Protein AF-A0A251XPZ2-F1 (afdb_monomer_lite)

pLDDT: mean 88.27, std 12.13, range [53.81, 98.06]

Radius of gyration: 21.41 Å; chains: 1; bounding box: 65×48×50 Å

Foldseek 3Di:
DLVVLVVCVVVVHDDPFDADPVSDSVSSLVRLLQVLLVPTPVSVVVVLVVLLVVLVVVLVCCVVVVAQEAEAAAPSLPRNVVSSQVNNQVSQCVPHPCNVPGHYHYYYDPHRHCPVVVVVVVVVCCVVPPPPPPPPPDDDDD

Structure (mmCIF, N/CA/C/O backbone):
data_AF-A0A251XPZ2-F1
#
_entry.id   AF-A0A251XPZ2-F1
#
loop_
_atom_site.group_PDB
_atom_site.id
_atom_site.type_symbol
_atom_site.label_atom_id
_atom_site.label_alt_id
_atom_site.label_comp_id
_atom_site.label_asym_id
_atom_site.label_entity_id
_atom_site.label_seq_id
_atom_site.pdbx_PDB_ins_code
_atom_site.Cartn_x
_atom_site.Cartn_y
_atom_site.Cartn_z
_atom_site.occupancy
_atom_site.B_iso_or_equiv
_atom_site.auth_seq_id
_atom_site.auth_comp_id
_atom_site.auth_asym_id
_atom_site.auth_atom_id
_atom_site.pdbx_PDB_model_num
ATOM 1 N N . MET A 1 1 ? 9.646 0.862 -2.111 1.00 89.81 1 MET A N 1
ATOM 2 C CA . MET A 1 1 ? 9.563 -0.206 -3.130 1.00 89.81 1 MET A CA 1
ATOM 3 C C . MET A 1 1 ? 10.311 0.154 -4.414 1.00 89.81 1 MET A C 1
ATOM 5 O O . MET A 1 1 ? 11.335 -0.464 -4.642 1.00 89.81 1 MET A O 1
ATOM 9 N N . ALA A 1 2 ? 9.898 1.165 -5.196 1.00 90.00 2 ALA A N 1
ATOM 10 C CA . ALA A 1 2 ? 10.524 1.516 -6.489 1.00 90.00 2 ALA A CA 1
ATOM 11 C C . ALA A 1 2 ? 12.060 1.676 -6.442 1.00 90.00 2 ALA A C 1
ATOM 13 O O . ALA A 1 2 ? 12.777 0.999 -7.171 1.00 90.00 2 ALA A O 1
ATOM 14 N N . ALA A 1 3 ? 12.586 2.471 -5.502 1.00 91.44 3 ALA A N 1
ATOM 15 C CA . ALA A 1 3 ? 14.037 2.626 -5.328 1.00 91.44 3 ALA A CA 1
ATOM 16 C C . ALA A 1 3 ? 14.758 1.297 -5.022 1.00 91.44 3 ALA A C 1
ATOM 18 O O . ALA A 1 3 ? 15.863 1.055 -5.496 1.00 91.44 3 ALA A O 1
ATOM 19 N N . ARG A 1 4 ? 14.109 0.409 -4.260 1.00 93.50 4 ARG A N 1
ATOM 20 C CA . ARG A 1 4 ? 14.649 -0.908 -3.904 1.00 93.50 4 ARG A CA 1
ATOM 21 C C . ARG A 1 4 ? 14.575 -1.894 -5.071 1.00 93.50 4 ARG A C 1
ATOM 23 O O . ARG A 1 4 ? 15.489 -2.692 -5.229 1.00 93.50 4 ARG A O 1
ATOM 30 N N . ALA A 1 5 ? 13.547 -1.786 -5.914 1.00 94.19 5 ALA A N 1
ATOM 31 C CA . ALA A 1 5 ? 13.453 -2.520 -7.172 1.00 94.19 5 ALA A CA 1
ATOM 32 C C . ALA A 1 5 ? 14.600 -2.135 -8.118 1.00 94.19 5 ALA A C 1
ATOM 34 O O . ALA A 1 5 ? 15.282 -3.017 -8.626 1.00 94.19 5 ALA A O 1
ATOM 35 N N . ARG A 1 6 ? 14.874 -0.832 -8.277 1.00 94.19 6 ARG A N 1
ATOM 36 C CA . ARG A 1 6 ? 16.020 -0.343 -9.067 1.00 94.19 6 ARG A CA 1
ATOM 37 C C . ARG A 1 6 ? 17.336 -0.875 -8.528 1.00 94.19 6 ARG A C 1
ATOM 39 O O . ARG A 1 6 ? 18.069 -1.521 -9.260 1.00 94.19 6 ARG A O 1
ATOM 46 N N . GLN A 1 7 ? 17.567 -0.720 -7.226 1.00 94.25 7 GLN A N 1
ATOM 47 C CA . GLN A 1 7 ? 18.766 -1.243 -6.578 1.00 94.25 7 GLN A CA 1
ATOM 48 C C . GLN A 1 7 ? 18.942 -2.757 -6.801 1.00 94.25 7 GLN A C 1
ATOM 50 O O . GLN A 1 7 ? 20.055 -3.208 -7.050 1.00 94.25 7 GLN A O 1
ATOM 55 N N . ALA A 1 8 ? 17.867 -3.545 -6.712 1.00 94.38 8 ALA A N 1
ATOM 56 C CA . ALA A 1 8 ? 17.906 -4.986 -6.955 1.00 94.38 8 ALA A CA 1
ATOM 57 C C . ALA A 1 8 ? 18.278 -5.324 -8.409 1.00 94.38 8 ALA A C 1
ATOM 59 O O . ALA A 1 8 ? 19.110 -6.202 -8.638 1.00 94.38 8 ALA A O 1
ATOM 60 N N . VAL A 1 9 ? 17.696 -4.613 -9.378 1.00 93.69 9 VAL A N 1
ATOM 61 C CA . VAL A 1 9 ? 18.008 -4.773 -10.806 1.00 93.69 9 VAL A CA 1
ATOM 62 C C . VAL A 1 9 ? 19.452 -4.354 -11.102 1.00 93.69 9 VAL A C 1
ATOM 64 O O . VAL A 1 9 ? 20.171 -5.092 -11.770 1.00 93.69 9 VAL A O 1
ATOM 67 N N . ASP A 1 10 ? 19.920 -3.241 -10.535 1.00 93.31 10 ASP A N 1
ATOM 68 C CA . ASP A 1 10 ? 21.302 -2.758 -10.679 1.00 93.31 10 ASP A CA 1
ATOM 69 C C . ASP A 1 10 ? 22.326 -3.736 -10.074 1.00 93.31 10 ASP A C 1
ATOM 71 O O . ASP A 1 10 ? 23.461 -3.839 -10.535 1.00 93.31 10 ASP A O 1
ATOM 75 N N . GLN A 1 11 ? 21.917 -4.499 -9.055 1.00 94.44 11 GLN A N 1
ATOM 76 C CA . GLN A 1 11 ? 22.694 -5.592 -8.461 1.00 94.44 11 GLN A CA 1
ATOM 77 C C . GLN A 1 11 ? 22.658 -6.887 -9.292 1.00 94.44 11 GLN A C 1
ATOM 79 O O . GLN A 1 11 ? 23.232 -7.894 -8.877 1.00 94.44 11 GLN A O 1
ATOM 84 N N . GLY A 1 12 ? 21.994 -6.882 -10.450 1.00 93.62 12 GLY A N 1
ATOM 85 C CA . GLY A 1 12 ? 21.909 -8.022 -11.359 1.00 93.62 12 GLY A CA 1
ATOM 86 C C . GLY A 1 12 ? 20.921 -9.102 -10.920 1.00 93.62 12 GLY A C 1
ATOM 87 O O . GLY A 1 12 ? 21.032 -10.238 -11.381 1.00 93.62 12 GLY A O 1
ATOM 88 N N . ARG A 1 13 ? 19.969 -8.793 -10.026 1.00 95.56 13 ARG A N 1
ATOM 89 C CA . ARG A 1 13 ? 18.893 -9.740 -9.700 1.00 95.56 13 ARG A CA 1
ATOM 90 C C . ARG A 1 13 ? 17.987 -9.931 -10.916 1.00 95.56 13 ARG A C 1
ATOM 92 O O . ARG A 1 13 ? 17.640 -8.967 -11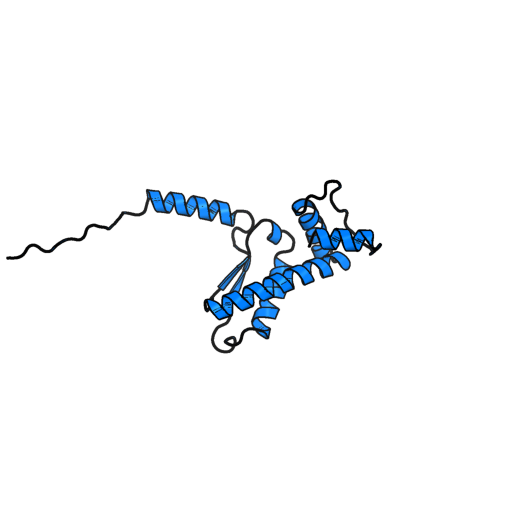.594 1.00 95.56 13 ARG A O 1
ATOM 99 N N . GLU A 1 14 ? 17.592 -11.176 -11.167 1.00 93.88 14 GLU A N 1
ATOM 100 C CA . GLU A 1 14 ? 16.655 -11.508 -12.240 1.00 93.88 14 GLU A CA 1
ATOM 101 C C . GLU A 1 14 ? 15.296 -10.845 -11.977 1.00 93.88 14 GLU A C 1
ATOM 103 O O . GLU A 1 14 ? 14.723 -10.995 -10.896 1.00 93.88 14 GLU A O 1
ATOM 108 N N . ALA A 1 15 ? 14.813 -10.087 -12.961 1.00 95.06 15 ALA A N 1
ATOM 109 C CA . ALA A 1 15 ? 13.565 -9.341 -12.894 1.00 95.06 15 ALA A CA 1
ATOM 110 C C . ALA A 1 15 ? 12.754 -9.573 -14.173 1.00 95.06 15 ALA A C 1
ATOM 112 O O . ALA A 1 15 ? 13.183 -9.202 -15.266 1.00 95.06 15 ALA A O 1
ATOM 113 N N . GLY A 1 16 ? 11.555 -10.140 -14.046 1.00 94.81 16 GLY A N 1
ATOM 114 C CA . GLY A 1 16 ? 10.593 -10.315 -15.138 1.00 94.81 16 GLY A CA 1
ATOM 115 C C . GLY A 1 16 ? 9.813 -9.044 -15.498 1.00 94.81 16 GLY A C 1
ATOM 116 O O . GLY A 1 16 ? 8.750 -9.124 -16.115 1.00 94.81 16 GLY A O 1
ATOM 117 N N . PHE A 1 17 ? 10.300 -7.870 -15.092 1.00 96.12 17 PHE A N 1
ATOM 118 C CA . PHE A 1 17 ? 9.672 -6.570 -15.315 1.00 96.12 17 PHE A CA 1
ATOM 119 C C . PHE A 1 17 ? 10.701 -5.514 -15.713 1.00 96.12 17 PHE A C 1
ATOM 121 O O . PHE A 1 17 ? 11.871 -5.590 -15.348 1.00 96.12 17 PHE A O 1
ATOM 128 N N . ALA A 1 18 ? 10.239 -4.500 -16.442 1.00 95.62 18 ALA A N 1
ATOM 129 C CA . ALA A 1 18 ? 11.032 -3.332 -16.796 1.00 95.62 18 ALA A CA 1
ATOM 130 C C . ALA A 1 18 ? 10.600 -2.135 -15.945 1.00 95.62 18 ALA A C 1
ATOM 132 O O . ALA A 1 18 ? 9.406 -1.882 -15.781 1.00 95.62 18 ALA A O 1
ATOM 133 N N . LEU A 1 19 ? 11.582 -1.408 -15.419 1.00 96.12 19 LEU A N 1
ATOM 134 C CA . LEU A 1 19 ? 11.372 -0.158 -14.693 1.00 96.12 19 LEU A CA 1
ATOM 135 C C . LEU A 1 19 ? 11.388 1.019 -15.669 1.00 96.12 19 LEU A C 1
ATOM 137 O O . LEU A 1 19 ? 11.958 0.927 -16.759 1.00 96.12 19 LEU A O 1
ATOM 141 N N . SER A 1 20 ? 10.755 2.126 -15.290 1.00 96.19 20 SER A N 1
ATOM 142 C CA . SER A 1 20 ? 10.676 3.305 -16.146 1.00 96.19 20 SER A CA 1
ATOM 143 C C . SER A 1 20 ? 12.070 3.901 -16.388 1.00 96.19 20 SER A C 1
ATOM 145 O O . SER A 1 20 ? 12.965 3.815 -15.537 1.00 96.19 20 SER A O 1
ATOM 147 N N . ALA A 1 21 ? 12.276 4.523 -17.549 1.00 93.94 21 ALA A N 1
ATOM 148 C CA . ALA A 1 21 ? 13.562 5.138 -17.888 1.00 93.94 21 ALA A CA 1
ATOM 149 C C . ALA A 1 21 ? 13.848 6.413 -17.071 1.00 93.94 21 ALA A C 1
ATOM 151 O O . ALA A 1 21 ? 15.002 6.753 -16.832 1.00 93.94 21 ALA A O 1
ATOM 152 N N . ASP A 1 22 ? 12.798 7.107 -16.643 1.00 94.88 22 ASP A N 1
ATOM 153 C CA . ASP A 1 22 ? 12.821 8.420 -15.995 1.00 94.88 22 ASP A CA 1
ATOM 154 C C . ASP A 1 22 ? 12.755 8.369 -14.462 1.00 94.88 22 ASP A C 1
ATOM 156 O O . ASP A 1 22 ? 12.661 9.412 -13.820 1.00 94.88 22 ASP A O 1
ATOM 160 N N . ALA A 1 23 ? 12.836 7.180 -13.861 1.00 93.62 23 ALA A N 1
ATOM 161 C CA . ALA A 1 23 ? 12.736 7.016 -12.412 1.00 93.62 23 ALA A CA 1
ATOM 162 C C . ALA A 1 23 ? 11.375 7.390 -11.800 1.00 93.62 23 ALA A C 1
ATOM 164 O O . ALA A 1 23 ? 11.321 7.678 -10.604 1.00 93.62 23 ALA A O 1
ATOM 165 N N . ASP A 1 24 ? 10.285 7.338 -12.575 1.00 94.88 24 ASP A N 1
ATOM 166 C CA . ASP A 1 24 ? 8.930 7.546 -12.061 1.00 94.88 24 ASP A CA 1
ATOM 167 C C . ASP A 1 24 ? 8.550 6.443 -11.047 1.00 94.88 24 ASP A C 1
ATOM 169 O O . ASP A 1 24 ? 8.336 5.280 -11.419 1.00 94.88 24 ASP A O 1
ATOM 173 N N . PRO A 1 25 ? 8.417 6.789 -9.750 1.00 91.75 25 PRO A N 1
ATOM 174 C CA . PRO A 1 25 ? 8.116 5.814 -8.714 1.00 91.75 25 PRO A CA 1
ATOM 175 C C . PRO A 1 25 ? 6.729 5.184 -8.866 1.00 91.75 25 PRO A C 1
ATOM 177 O O . PRO A 1 25 ? 6.536 4.065 -8.387 1.00 91.75 25 PRO A O 1
ATOM 180 N N . PHE A 1 26 ? 5.767 5.863 -9.498 1.00 91.56 26 PHE A N 1
ATOM 181 C CA . PHE A 1 26 ? 4.420 5.329 -9.694 1.00 91.56 26 PHE A CA 1
ATOM 182 C C . PHE A 1 26 ? 4.392 4.315 -10.834 1.00 91.56 26 PHE A C 1
ATOM 184 O O . PHE A 1 26 ? 3.853 3.219 -10.657 1.00 91.56 26 PHE A O 1
ATOM 191 N N . ALA A 1 27 ? 5.026 4.634 -11.965 1.00 94.50 27 ALA A N 1
ATOM 192 C CA . ALA A 1 27 ? 5.174 3.700 -13.079 1.00 94.50 27 ALA A CA 1
ATOM 193 C C . ALA A 1 27 ? 5.935 2.433 -12.655 1.00 94.50 27 ALA A C 1
ATOM 195 O O . ALA A 1 27 ? 5.496 1.316 -12.936 1.00 94.50 27 ALA A O 1
ATOM 196 N N . ASP A 1 28 ? 7.023 2.591 -11.899 1.00 95.75 28 ASP A N 1
ATOM 197 C CA . ASP A 1 28 ? 7.777 1.466 -11.343 1.00 95.75 28 ASP A CA 1
ATOM 198 C C . ASP A 1 28 ? 6.956 0.623 -10.383 1.00 95.75 28 ASP A C 1
ATOM 200 O O . ASP A 1 28 ? 6.988 -0.607 -10.435 1.00 95.75 28 ASP A O 1
ATOM 204 N N . PHE A 1 29 ? 6.225 1.282 -9.479 1.00 94.62 29 PHE A N 1
ATOM 205 C CA . PHE A 1 29 ? 5.359 0.593 -8.538 1.00 94.62 29 PHE A CA 1
ATOM 206 C C . PHE A 1 29 ? 4.331 -0.256 -9.289 1.00 94.62 29 PHE A C 1
ATOM 208 O O . PHE A 1 29 ? 4.124 -1.418 -8.930 1.00 94.62 29 PHE A O 1
ATOM 215 N N . ALA A 1 30 ? 3.719 0.295 -10.339 1.00 94.88 30 ALA A N 1
ATOM 216 C CA . ALA A 1 30 ? 2.752 -0.409 -11.170 1.00 94.88 30 ALA A CA 1
ATOM 217 C C . ALA A 1 30 ? 3.388 -1.604 -11.899 1.00 94.88 30 ALA A C 1
ATOM 219 O O . ALA A 1 30 ? 2.828 -2.701 -11.869 1.00 94.88 30 ALA A O 1
ATOM 220 N N . ALA A 1 31 ? 4.576 -1.430 -12.486 1.00 96.50 31 ALA A N 1
ATOM 221 C CA . ALA A 1 31 ? 5.299 -2.497 -13.178 1.00 96.50 31 ALA A CA 1
ATOM 222 C C . ALA A 1 31 ? 5.640 -3.667 -12.241 1.00 96.50 31 ALA A C 1
ATOM 224 O O . ALA A 1 31 ? 5.340 -4.823 -12.549 1.00 96.50 31 ALA A O 1
ATOM 225 N N . VAL A 1 32 ? 6.198 -3.364 -11.065 1.00 97.44 32 VAL A N 1
ATOM 226 C CA . VAL A 1 32 ? 6.520 -4.362 -10.036 1.00 97.44 32 VAL A CA 1
ATOM 227 C C . VAL A 1 32 ? 5.245 -5.035 -9.523 1.00 97.44 32 VAL A C 1
ATOM 229 O O . VAL A 1 32 ? 5.181 -6.257 -9.450 1.00 97.44 32 VAL A O 1
ATOM 232 N N . SER A 1 33 ? 4.190 -4.273 -9.231 1.00 96.38 33 SER A N 1
ATOM 233 C CA . SER A 1 33 ? 2.917 -4.831 -8.751 1.00 96.38 33 SER A CA 1
ATOM 234 C C . SER A 1 33 ? 2.290 -5.789 -9.763 1.00 96.38 33 SER A C 1
ATOM 236 O O . SER A 1 33 ? 1.839 -6.874 -9.397 1.00 96.38 33 SER A O 1
ATOM 238 N N . ALA A 1 34 ? 2.301 -5.427 -11.048 1.00 96.44 34 ALA A N 1
ATOM 239 C CA . ALA A 1 34 ? 1.791 -6.277 -12.117 1.00 96.44 34 ALA A CA 1
ATOM 240 C C . ALA A 1 34 ? 2.609 -7.567 -12.275 1.00 96.44 34 ALA A C 1
ATOM 242 O O . ALA A 1 34 ? 2.044 -8.626 -12.548 1.00 96.44 34 ALA A O 1
ATOM 243 N N . ALA A 1 35 ? 3.928 -7.499 -12.093 1.00 97.69 35 ALA A N 1
ATOM 244 C CA . ALA A 1 35 ? 4.797 -8.669 -12.128 1.00 97.69 35 ALA A CA 1
ATOM 245 C C . ALA A 1 35 ? 4.598 -9.583 -10.910 1.00 97.69 35 ALA A C 1
ATOM 247 O O . ALA A 1 35 ? 4.545 -10.802 -11.066 1.00 97.69 35 ALA A O 1
ATOM 248 N N . ALA A 1 36 ? 4.382 -9.011 -9.722 1.00 97.56 36 ALA A N 1
ATOM 249 C CA . ALA A 1 36 ? 4.103 -9.770 -8.506 1.00 97.56 36 ALA A CA 1
ATOM 250 C C . ALA A 1 36 ? 2.814 -10.595 -8.633 1.00 97.56 36 ALA A C 1
ATOM 252 O O . ALA A 1 36 ? 2.795 -11.774 -8.289 1.00 97.56 36 ALA A O 1
ATOM 253 N N . VAL A 1 37 ? 1.753 -10.014 -9.208 1.00 96.31 37 VAL A N 1
ATOM 254 C CA . VAL A 1 37 ? 0.492 -10.732 -9.484 1.00 96.31 37 VAL A CA 1
ATOM 255 C C . VAL A 1 37 ? 0.696 -11.896 -10.462 1.00 96.31 37 VAL A C 1
ATOM 257 O O . VAL A 1 37 ? -0.007 -12.900 -10.382 1.00 96.31 37 VAL A O 1
ATOM 260 N N . LYS A 1 38 ? 1.683 -11.797 -11.360 1.00 96.69 38 LYS A N 1
ATOM 261 C CA . LYS A 1 38 ? 2.071 -12.873 -12.287 1.00 96.69 38 LYS A CA 1
ATOM 262 C C . LYS A 1 38 ? 3.038 -13.892 -11.668 1.00 96.69 38 LYS A C 1
ATOM 264 O O . LYS A 1 38 ? 3.388 -14.857 -12.341 1.00 96.69 38 LYS A O 1
ATOM 269 N N . GLY A 1 39 ? 3.449 -13.702 -10.414 1.00 96.81 39 GLY A N 1
ATOM 270 C CA . GLY A 1 39 ? 4.326 -14.618 -9.686 1.00 96.81 39 GLY A CA 1
ATOM 271 C C . GLY A 1 39 ? 5.824 -14.404 -9.912 1.00 96.81 39 GLY A C 1
ATOM 272 O O . GLY A 1 39 ? 6.600 -15.301 -9.591 1.00 96.81 39 GLY A O 1
ATOM 273 N N . ASP A 1 40 ? 6.252 -13.253 -10.444 1.00 98.06 40 ASP A N 1
ATOM 274 C CA . ASP A 1 40 ? 7.681 -12.921 -10.512 1.00 98.06 40 ASP A CA 1
ATOM 275 C C . ASP A 1 40 ? 8.284 -12.886 -9.100 1.00 98.06 40 ASP A C 1
ATOM 277 O O . ASP A 1 40 ? 7.802 -12.163 -8.227 1.00 98.06 40 ASP A O 1
ATOM 281 N N . ALA A 1 41 ? 9.323 -13.689 -8.864 1.00 97.31 41 ALA A N 1
ATOM 282 C CA . ALA A 1 41 ? 9.833 -13.934 -7.518 1.00 97.31 41 ALA A CA 1
ATOM 283 C C . ALA A 1 41 ? 10.376 -12.662 -6.848 1.00 97.31 41 ALA A C 1
ATOM 285 O O . ALA A 1 41 ? 10.075 -12.406 -5.680 1.00 97.31 41 ALA A O 1
ATOM 286 N N . LEU A 1 42 ? 11.132 -11.845 -7.589 1.00 97.38 42 LEU A N 1
ATOM 287 C CA . LEU A 1 42 ? 11.660 -10.580 -7.083 1.00 97.38 42 LEU A CA 1
ATOM 288 C C . LEU A 1 42 ? 10.522 -9.594 -6.794 1.00 97.38 42 LEU A C 1
ATOM 290 O O . LEU A 1 42 ? 10.520 -8.930 -5.759 1.00 97.38 42 LEU A O 1
ATOM 294 N N . ALA A 1 43 ? 9.536 -9.501 -7.681 1.00 97.94 43 ALA A N 1
ATOM 295 C CA . ALA A 1 43 ? 8.401 -8.613 -7.500 1.00 97.94 43 ALA A CA 1
ATOM 296 C C . ALA A 1 43 ? 7.531 -9.020 -6.304 1.00 97.94 43 ALA A C 1
ATOM 298 O O . ALA A 1 43 ? 7.148 -8.158 -5.512 1.00 97.94 43 ALA A O 1
ATOM 299 N N . VAL A 1 44 ? 7.253 -10.319 -6.138 1.00 97.69 44 VAL A N 1
ATOM 300 C CA . VAL A 1 44 ? 6.527 -10.850 -4.974 1.00 97.69 44 VAL A CA 1
ATOM 301 C C . VAL A 1 44 ? 7.274 -10.514 -3.687 1.00 97.69 44 VAL A C 1
ATOM 303 O O . VAL A 1 44 ? 6.646 -10.045 -2.738 1.00 97.69 44 VAL A O 1
ATOM 306 N N . GLU A 1 45 ? 8.597 -10.683 -3.652 1.00 97.50 45 GLU A N 1
ATOM 307 C CA . GLU A 1 45 ? 9.426 -10.304 -2.501 1.00 97.50 45 GLU A CA 1
ATOM 308 C C . GLU A 1 45 ? 9.298 -8.809 -2.179 1.00 97.50 45 GLU A C 1
ATOM 310 O O . GLU A 1 45 ? 8.993 -8.450 -1.042 1.00 97.50 45 GLU A O 1
ATOM 315 N N . LEU A 1 46 ? 9.462 -7.934 -3.176 1.00 97.50 46 LEU A N 1
ATOM 316 C CA . LEU A 1 46 ? 9.418 -6.479 -3.000 1.00 97.50 46 LEU A CA 1
ATOM 317 C C . LEU A 1 46 ? 8.043 -5.973 -2.543 1.00 97.50 46 LEU A C 1
ATOM 319 O O . LEU A 1 46 ? 7.960 -5.101 -1.672 1.00 97.50 46 LEU A O 1
ATOM 323 N N . VAL A 1 47 ? 6.965 -6.510 -3.122 1.00 97.06 47 VAL A N 1
ATOM 324 C CA . VAL A 1 47 ? 5.589 -6.200 -2.709 1.00 97.06 47 VAL A CA 1
ATOM 325 C C . VAL A 1 47 ? 5.338 -6.711 -1.294 1.00 97.06 47 VAL A C 1
ATOM 327 O O . VAL A 1 47 ? 4.788 -5.973 -0.479 1.00 97.06 47 VAL A O 1
ATOM 330 N N . THR A 1 48 ? 5.788 -7.926 -0.970 1.00 97.06 48 THR A N 1
ATOM 331 C CA . THR A 1 48 ? 5.651 -8.487 0.381 1.00 97.06 48 THR A CA 1
ATOM 332 C C . THR A 1 48 ? 6.382 -7.626 1.405 1.00 97.06 48 THR A C 1
ATOM 334 O O . THR A 1 48 ? 5.765 -7.209 2.377 1.00 97.06 48 THR A O 1
ATOM 337 N N . GLU A 1 49 ? 7.647 -7.268 1.167 1.00 97.06 49 GLU A N 1
ATOM 338 C CA . GLU A 1 49 ? 8.418 -6.375 2.046 1.00 97.06 49 GLU A CA 1
ATOM 339 C C . GLU A 1 49 ? 7.706 -5.024 2.226 1.00 97.06 49 GLU A C 1
ATOM 341 O O . GLU A 1 49 ? 7.576 -4.508 3.337 1.00 97.06 49 GLU A O 1
ATOM 346 N N . SER A 1 50 ? 7.181 -4.451 1.140 1.00 96.50 50 SER A N 1
ATOM 347 C CA . SER A 1 50 ? 6.405 -3.214 1.220 1.00 96.50 50 SER A CA 1
ATOM 348 C C . SER A 1 50 ? 5.119 -3.370 2.036 1.00 96.50 50 SER A C 1
ATOM 350 O O . SER A 1 50 ? 4.727 -2.419 2.714 1.00 96.50 50 SER A O 1
ATOM 352 N N . ALA A 1 51 ? 4.443 -4.514 1.949 1.00 96.75 51 ALA A N 1
ATOM 353 C CA . ALA A 1 51 ? 3.225 -4.793 2.696 1.00 96.75 51 ALA A CA 1
ATOM 354 C C . ALA A 1 51 ? 3.503 -5.053 4.182 1.00 96.75 51 ALA A C 1
ATOM 356 O O . ALA A 1 51 ? 2.702 -4.651 5.024 1.00 96.75 51 ALA A O 1
ATOM 357 N N . GLU A 1 52 ? 4.651 -5.643 4.521 1.00 97.12 52 GLU A N 1
ATOM 358 C CA . GLU A 1 52 ? 5.087 -5.818 5.911 1.00 97.12 52 GLU A CA 1
ATOM 359 C C . GLU A 1 52 ? 5.285 -4.461 6.610 1.00 97.12 52 GLU A C 1
ATOM 361 O O . GLU A 1 52 ? 4.817 -4.279 7.733 1.00 97.12 52 GLU A O 1
ATOM 366 N N . HIS A 1 53 ? 5.857 -3.465 5.921 1.00 96.56 53 HIS A N 1
ATOM 367 C CA . HIS A 1 53 ? 5.949 -2.097 6.452 1.00 96.56 53 HIS A CA 1
ATOM 368 C C . HIS A 1 53 ? 4.574 -1.440 6.654 1.00 96.56 53 HIS A C 1
ATOM 370 O O . HIS A 1 53 ? 4.356 -0.727 7.635 1.00 96.56 53 HIS A O 1
ATOM 376 N N . LEU A 1 54 ? 3.624 -1.673 5.740 1.00 96.12 54 LEU A N 1
ATOM 377 C CA . LEU A 1 54 ? 2.251 -1.191 5.916 1.00 96.12 54 LEU A CA 1
ATOM 378 C C . LEU A 1 54 ? 1.586 -1.858 7.127 1.00 96.12 54 LEU A C 1
ATOM 380 O O . LEU A 1 54 ? 0.861 -1.203 7.875 1.00 96.12 54 LEU A O 1
ATOM 384 N N . ALA A 1 55 ? 1.853 -3.145 7.341 1.00 95.81 55 ALA A N 1
ATOM 385 C CA . ALA A 1 55 ? 1.334 -3.882 8.477 1.00 95.81 55 ALA A CA 1
ATOM 386 C C . ALA A 1 55 ? 1.882 -3.368 9.817 1.00 95.81 55 ALA A C 1
ATOM 388 O O . ALA A 1 55 ? 1.121 -3.284 10.781 1.00 95.81 55 ALA A O 1
ATOM 389 N N . ASP A 1 56 ? 3.156 -2.966 9.881 1.00 96.06 56 ASP A N 1
ATOM 390 C CA . ASP A 1 56 ? 3.729 -2.316 11.070 1.00 96.06 56 ASP A CA 1
ATOM 391 C C . ASP A 1 56 ? 2.941 -1.053 11.445 1.00 96.06 56 ASP A C 1
ATOM 393 O O . ASP A 1 56 ? 2.536 -0.879 12.599 1.00 96.06 56 ASP A O 1
ATOM 397 N N . ALA A 1 57 ? 2.654 -0.202 10.455 1.00 95.44 57 ALA A N 1
ATOM 398 C CA . ALA A 1 57 ? 1.850 1.000 10.654 1.00 95.44 57 ALA A CA 1
ATOM 399 C C . ALA A 1 57 ? 0.408 0.663 11.072 1.00 95.44 57 ALA A C 1
ATOM 401 O O . ALA A 1 57 ? -0.125 1.276 11.997 1.00 95.44 57 ALA A O 1
ATOM 402 N N . ALA A 1 58 ? -0.213 -0.336 10.439 1.00 94.44 58 ALA A N 1
ATOM 403 C CA . ALA A 1 58 ? -1.562 -0.784 10.774 1.00 94.44 58 ALA A CA 1
ATOM 404 C C . ALA A 1 58 ? -1.665 -1.283 12.225 1.00 94.44 58 ALA A C 1
ATOM 406 O O . ALA A 1 58 ? -2.591 -0.902 12.937 1.00 94.44 58 ALA A O 1
ATOM 407 N N . ILE A 1 59 ? -0.698 -2.082 12.688 1.00 92.69 59 ILE A N 1
ATOM 408 C CA . ILE A 1 59 ? -0.636 -2.569 14.074 1.00 92.69 59 ILE A CA 1
ATOM 409 C C . ILE A 1 59 ? -0.469 -1.401 15.050 1.00 92.69 59 ILE A C 1
ATOM 411 O O . ILE A 1 59 ? -1.140 -1.361 16.082 1.00 92.69 59 ILE A O 1
ATOM 415 N N . ALA A 1 60 ? 0.404 -0.440 14.735 1.00 92.94 60 ALA A N 1
ATOM 416 C CA . ALA A 1 60 ? 0.605 0.735 15.577 1.00 92.94 60 ALA A CA 1
ATOM 417 C C . ALA A 1 60 ? -0.687 1.556 15.722 1.00 92.94 60 ALA A C 1
ATOM 419 O O . ALA A 1 60 ? -1.072 1.899 16.841 1.00 92.94 60 ALA A O 1
ATOM 420 N N . LEU A 1 61 ? -1.390 1.813 14.614 1.00 93.06 61 LEU A N 1
ATOM 421 C CA . LEU A 1 61 ? -2.667 2.530 14.624 1.00 93.06 61 LEU A CA 1
ATOM 422 C C . LEU A 1 61 ? -3.759 1.748 15.358 1.00 93.06 61 LEU A C 1
ATOM 424 O O . LEU A 1 61 ? -4.479 2.338 16.156 1.00 93.06 61 LEU A O 1
ATOM 428 N N . ALA A 1 62 ? -3.852 0.432 15.149 1.00 90.12 62 ALA A N 1
ATOM 429 C CA . ALA A 1 62 ? -4.804 -0.421 15.856 1.00 90.12 62 ALA A CA 1
ATOM 430 C C . ALA A 1 62 ? -4.593 -0.379 17.375 1.00 90.12 62 ALA A C 1
ATOM 432 O O . ALA A 1 62 ? -5.554 -0.250 18.123 1.00 90.12 62 ALA A O 1
ATOM 433 N N . ASN A 1 63 ? -3.340 -0.429 17.835 1.00 86.38 63 ASN A N 1
ATOM 434 C CA . ASN A 1 63 ? -3.022 -0.358 19.262 1.00 86.38 63 ASN A CA 1
ATOM 435 C C . ASN A 1 63 ? -3.294 1.027 19.872 1.00 86.38 63 ASN A C 1
ATOM 437 O O . ASN A 1 63 ? -3.635 1.109 21.048 1.00 86.38 63 ASN A O 1
ATOM 441 N N . LEU A 1 64 ? -3.101 2.106 19.107 1.00 90.81 64 LEU A N 1
ATOM 442 C CA . LEU A 1 64 ? -3.252 3.473 19.612 1.00 90.81 64 LEU A CA 1
ATOM 443 C C . LEU A 1 64 ? -4.703 3.968 19.574 1.00 90.81 64 LEU A C 1
ATOM 445 O O . LEU A 1 64 ? -5.112 4.721 20.454 1.00 90.81 64 LEU A O 1
ATOM 449 N N . LEU A 1 65 ? -5.452 3.582 18.540 1.00 91.44 65 LEU A N 1
ATOM 450 C CA . LEU A 1 65 ? -6.785 4.111 18.244 1.00 91.44 65 LEU A CA 1
ATOM 451 C C . LEU A 1 65 ? -7.915 3.106 18.497 1.00 91.44 65 LEU A C 1
ATOM 453 O O . LEU A 1 65 ? -9.071 3.489 18.358 1.00 91.44 65 LEU A O 1
ATOM 457 N N . ASP A 1 66 ? -7.588 1.856 18.840 1.00 86.88 66 ASP A N 1
ATOM 458 C CA . ASP A 1 66 ? -8.545 0.754 19.032 1.00 86.88 66 ASP A CA 1
ATOM 459 C C . ASP A 1 66 ? -9.473 0.572 17.815 1.00 86.88 66 ASP A C 1
ATOM 461 O O . ASP A 1 66 ? -10.695 0.668 17.894 1.00 86.88 66 ASP A O 1
ATOM 465 N N . LEU A 1 67 ? -8.866 0.396 16.636 1.00 89.19 67 LEU A N 1
ATOM 466 C CA . LEU A 1 67 ? -9.589 0.360 15.362 1.00 89.19 67 LEU A CA 1
ATOM 467 C C . LEU A 1 67 ? -10.504 -0.867 15.242 1.00 89.19 67 LEU A C 1
ATOM 469 O O . LEU A 1 67 ? -10.036 -1.999 15.345 1.00 89.19 67 LEU A O 1
ATOM 473 N N . ASP A 1 68 ? -11.760 -0.653 14.842 1.00 89.06 68 ASP A N 1
ATOM 474 C CA . ASP A 1 68 ? -12.643 -1.762 14.456 1.00 89.06 68 ASP A CA 1
ATOM 475 C C . ASP A 1 68 ? -12.361 -2.288 13.035 1.00 89.06 68 ASP A C 1
ATOM 477 O O . ASP A 1 68 ? -12.593 -3.455 12.697 1.00 89.06 68 ASP A O 1
ATOM 481 N N . SER A 1 69 ? -11.895 -1.406 12.146 1.00 92.44 69 SER A N 1
ATOM 482 C CA . SER A 1 69 ? -11.668 -1.736 10.739 1.00 92.44 69 SER A CA 1
ATOM 483 C C . SER A 1 69 ? -10.599 -0.867 10.083 1.00 92.44 69 SER A C 1
ATOM 485 O O . SER A 1 69 ? -10.334 0.254 10.514 1.00 92.44 69 SER A O 1
ATOM 487 N N . LEU A 1 70 ? -10.009 -1.398 9.013 1.00 93.69 70 LEU A N 1
ATOM 488 C CA . LEU A 1 70 ? -9.004 -0.753 8.181 1.00 93.69 70 LEU A CA 1
ATOM 489 C C . LEU A 1 70 ? -9.351 -0.963 6.703 1.00 93.69 70 LEU A C 1
ATOM 491 O O . LEU A 1 70 ? -9.363 -2.090 6.214 1.00 93.69 70 LEU A O 1
ATOM 495 N N . SER A 1 71 ? -9.598 0.126 5.977 1.00 94.19 71 SER A N 1
ATOM 496 C CA . SER A 1 71 ? -9.828 0.081 4.531 1.00 94.19 71 SER A CA 1
ATOM 497 C C . SER A 1 71 ? -8.585 0.548 3.779 1.00 94.19 71 SER A C 1
ATOM 499 O O . SER A 1 71 ? -8.145 1.682 3.955 1.00 94.19 71 SER A O 1
ATOM 501 N N . LEU A 1 72 ? -8.046 -0.298 2.904 1.00 95.00 72 LEU A N 1
ATOM 502 C CA . LEU A 1 72 ? -6.940 0.041 2.010 1.00 95.00 72 LEU A CA 1
ATOM 503 C C . LEU A 1 72 ? -7.500 0.642 0.715 1.00 95.00 72 LEU A C 1
ATOM 505 O O . LEU A 1 72 ? -8.394 0.066 0.089 1.00 95.00 72 LEU A O 1
ATOM 509 N N . ALA A 1 73 ? -7.010 1.816 0.329 1.00 92.69 73 ALA A N 1
ATOM 510 C CA . ALA A 1 73 ? -7.509 2.560 -0.822 1.00 92.69 73 ALA A CA 1
ATOM 511 C C . ALA A 1 73 ? -6.401 3.377 -1.490 1.00 92.69 73 ALA A C 1
ATOM 513 O O . ALA A 1 73 ? -5.396 3.710 -0.861 1.00 92.69 73 ALA A O 1
ATOM 514 N N . GLY A 1 74 ? -6.615 3.714 -2.758 1.00 87.06 74 GLY A N 1
ATOM 515 C CA . GLY A 1 74 ? -5.687 4.439 -3.612 1.00 87.06 74 GLY A CA 1
ATOM 516 C C . GLY A 1 74 ? -5.174 3.583 -4.778 1.00 87.06 74 GLY A C 1
ATOM 517 O O . GLY A 1 74 ? -5.196 2.350 -4.687 1.00 87.06 74 GLY A O 1
ATOM 518 N N . PRO A 1 75 ? -4.658 4.221 -5.847 1.00 82.88 75 PRO A N 1
ATOM 519 C CA . PRO A 1 75 ? -4.261 3.542 -7.087 1.00 82.88 75 PRO A CA 1
ATOM 520 C C . PRO A 1 75 ? -3.263 2.394 -6.885 1.00 82.88 75 PRO A C 1
ATOM 522 O O . PRO A 1 75 ? -3.309 1.372 -7.567 1.00 82.88 75 PRO A O 1
ATOM 525 N N . SER A 1 76 ? -2.393 2.510 -5.880 1.00 84.62 76 SER A N 1
ATOM 526 C CA . SER A 1 76 ? -1.402 1.485 -5.535 1.00 84.62 76 SER A CA 1
ATOM 527 C C . SER A 1 76 ? -2.009 0.132 -5.135 1.00 84.62 76 SER A C 1
ATOM 529 O O . SER A 1 76 ? -1.328 -0.888 -5.205 1.00 84.62 76 SER A O 1
ATOM 531 N N . PHE A 1 77 ? -3.281 0.085 -4.730 1.00 92.62 77 PHE A N 1
ATOM 532 C CA . PHE A 1 77 ? -3.950 -1.160 -4.343 1.00 92.62 77 PHE A CA 1
ATOM 533 C C . PHE A 1 77 ? -4.777 -1.791 -5.471 1.00 92.62 77 PHE A C 1
ATOM 535 O O . PHE A 1 77 ? -5.310 -2.881 -5.281 1.00 92.62 77 PHE A O 1
ATOM 542 N N . GLU A 1 78 ? -4.873 -1.175 -6.651 1.00 90.94 78 GLU A N 1
ATOM 543 C CA . GLU A 1 78 ? -5.685 -1.717 -7.753 1.00 90.94 78 GLU A CA 1
ATOM 544 C C . GLU A 1 78 ? -5.131 -3.030 -8.308 1.00 90.94 78 GLU A C 1
ATOM 546 O O . GLU A 1 78 ? -5.885 -3.938 -8.641 1.00 90.94 78 GLU A O 1
ATOM 551 N N . THR A 1 79 ? -3.803 -3.138 -8.398 1.00 92.31 79 THR A N 1
ATOM 552 C CA . THR A 1 79 ? -3.149 -4.304 -9.005 1.00 92.31 79 THR A CA 1
ATOM 553 C C . THR A 1 79 ? -2.787 -5.354 -7.959 1.00 92.31 79 THR A C 1
ATOM 555 O O . THR A 1 79 ? -3.232 -6.494 -8.041 1.00 92.31 79 THR A O 1
ATOM 558 N N . ALA A 1 80 ? -1.993 -4.976 -6.953 1.00 93.25 80 ALA A N 1
ATOM 559 C CA . ALA A 1 80 ? -1.469 -5.899 -5.944 1.00 93.25 80 ALA A CA 1
ATOM 560 C C . ALA A 1 80 ? -2.205 -5.816 -4.593 1.00 93.25 80 ALA A C 1
ATOM 562 O O . ALA A 1 80 ? -1.719 -6.350 -3.597 1.00 93.25 80 ALA A O 1
ATOM 563 N N . GLY A 1 81 ? -3.368 -5.155 -4.523 1.00 94.19 81 GLY A N 1
ATOM 564 C CA . GLY A 1 81 ? -4.062 -4.895 -3.257 1.00 94.19 81 GLY A CA 1
ATOM 565 C C . GLY A 1 81 ? -4.397 -6.146 -2.450 1.00 94.19 81 GLY A C 1
ATOM 566 O O . GLY A 1 81 ? -4.305 -6.122 -1.226 1.00 94.19 81 GLY A O 1
ATOM 567 N N . SER A 1 82 ? -4.714 -7.260 -3.113 1.00 94.62 82 SER A N 1
ATOM 568 C CA . SER A 1 82 ? -4.972 -8.540 -2.444 1.00 94.62 82 SER A CA 1
ATOM 569 C C . SER A 1 82 ? -3.740 -9.094 -1.718 1.00 94.62 82 SER A C 1
ATOM 571 O O . SER A 1 82 ? -3.887 -9.660 -0.638 1.00 94.62 82 SER A O 1
ATOM 573 N N . LEU A 1 83 ? -2.531 -8.888 -2.254 1.00 95.44 83 LEU A N 1
ATOM 574 C CA . LEU A 1 83 ? -1.281 -9.283 -1.597 1.00 95.44 83 LEU A CA 1
ATOM 575 C C . LEU A 1 83 ? -1.045 -8.446 -0.335 1.00 95.44 83 LEU A C 1
ATOM 577 O O . LEU A 1 83 ? -0.727 -8.994 0.719 1.00 95.44 83 LEU A O 1
ATOM 581 N N . TYR A 1 84 ? -1.273 -7.130 -0.417 1.00 96.75 84 TYR A N 1
ATOM 582 C CA . TYR A 1 84 ? -1.208 -6.249 0.752 1.00 96.75 84 TYR A CA 1
ATOM 583 C C . TYR A 1 84 ? -2.228 -6.650 1.817 1.00 96.75 84 TYR A C 1
ATOM 585 O O . TYR A 1 84 ? -1.864 -6.776 2.984 1.00 96.75 84 TYR A O 1
ATOM 593 N N . LEU A 1 85 ? -3.481 -6.894 1.418 1.00 95.75 85 LEU A N 1
ATOM 594 C CA . LEU A 1 85 ? -4.548 -7.323 2.319 1.00 95.75 85 LEU A CA 1
ATOM 595 C C . LEU A 1 85 ? -4.143 -8.587 3.089 1.00 95.75 85 LEU A C 1
ATOM 597 O O . LEU A 1 85 ? -4.146 -8.573 4.316 1.00 95.75 85 LEU A O 1
ATOM 601 N N . GLN A 1 86 ? -3.696 -9.631 2.384 1.00 95.06 86 GLN A N 1
ATOM 602 C CA . GLN A 1 86 ? -3.279 -10.897 2.995 1.00 95.06 86 GLN A CA 1
ATOM 603 C C . GLN A 1 86 ? -2.139 -10.727 4.009 1.00 95.06 86 GLN A C 1
ATOM 605 O O . GLN A 1 86 ? -2.149 -11.348 5.075 1.00 95.06 86 GLN A O 1
ATOM 610 N N . VAL A 1 87 ? -1.134 -9.908 3.684 1.00 96.25 87 VAL A N 1
ATOM 611 C CA . VAL A 1 87 ? 0.001 -9.645 4.581 1.00 96.25 87 VAL A CA 1
ATOM 612 C C . VAL A 1 87 ? -0.458 -8.887 5.825 1.00 96.25 87 VAL A C 1
ATOM 614 O O . VAL A 1 87 ? -0.140 -9.297 6.943 1.00 96.25 87 VAL A O 1
ATOM 617 N N . VAL A 1 88 ? -1.232 -7.815 5.647 1.00 95.62 88 VAL A N 1
ATOM 618 C CA . VAL A 1 88 ? -1.697 -6.960 6.747 1.00 95.62 88 VAL A CA 1
ATOM 619 C C . VAL A 1 88 ? -2.648 -7.719 7.675 1.00 95.62 88 VAL A C 1
ATOM 621 O O . VAL A 1 88 ? -2.476 -7.650 8.891 1.00 95.62 88 VAL A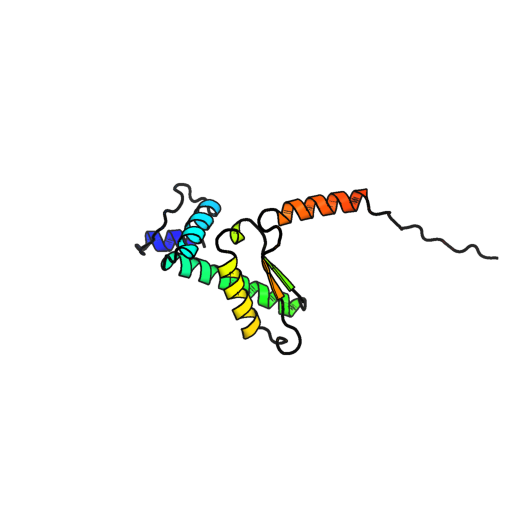 O 1
ATOM 624 N N . GLU A 1 89 ? -3.587 -8.500 7.133 1.00 93.44 89 GLU A N 1
ATOM 625 C CA . GLU A 1 89 ? -4.480 -9.365 7.918 1.00 93.44 89 GLU A CA 1
ATOM 626 C C . GLU A 1 89 ? -3.691 -10.362 8.766 1.00 93.44 89 GLU A C 1
ATOM 628 O O . GLU A 1 89 ? -3.849 -10.401 9.988 1.00 93.44 89 GLU A O 1
ATOM 633 N N . ARG A 1 90 ? -2.769 -11.112 8.143 1.00 93.00 90 ARG A N 1
ATOM 634 C CA . ARG A 1 90 ? -1.907 -12.074 8.845 1.00 93.00 90 ARG A CA 1
ATOM 635 C C . ARG A 1 90 ? -1.136 -11.407 9.983 1.00 93.00 90 ARG A C 1
ATOM 637 O O . ARG A 1 90 ? -1.010 -11.971 11.071 1.00 93.00 90 ARG A O 1
ATOM 644 N N . ARG A 1 91 ? -0.578 -10.224 9.731 1.00 93.44 91 ARG A N 1
ATOM 645 C CA . ARG A 1 91 ? 0.236 -9.485 10.702 1.00 93.44 91 ARG A CA 1
ATOM 646 C C . ARG A 1 91 ? -0.596 -8.934 11.856 1.00 93.44 91 ARG A C 1
ATOM 648 O O . ARG A 1 91 ? -0.148 -9.039 12.996 1.00 93.44 91 ARG A O 1
ATOM 655 N N . LEU A 1 92 ? -1.792 -8.410 11.601 1.00 90.00 92 LEU A N 1
ATOM 656 C CA . LEU A 1 92 ? -2.715 -7.979 12.655 1.00 90.00 92 LEU A CA 1
ATOM 657 C C . LEU A 1 92 ? -3.183 -9.166 13.503 1.00 90.00 92 LEU A C 1
ATOM 659 O O . LEU A 1 92 ? -3.151 -9.085 14.730 1.00 90.00 92 LEU A O 1
ATOM 663 N N . ASP A 1 93 ? -3.506 -10.299 12.878 1.00 84.69 93 ASP A N 1
ATOM 664 C CA . ASP A 1 93 ? -3.882 -11.523 13.591 1.00 84.69 93 ASP A CA 1
ATOM 665 C C . ASP A 1 93 ? -2.747 -12.078 14.472 1.00 84.69 93 ASP A C 1
ATOM 667 O O . ASP A 1 93 ? -3.008 -12.637 15.538 1.00 84.69 93 ASP A O 1
ATOM 671 N N . ALA A 1 94 ? -1.483 -11.914 14.071 1.00 83.00 94 ALA A N 1
ATOM 672 C CA . ALA A 1 94 ? -0.331 -12.379 14.846 1.00 83.00 94 ALA A CA 1
ATOM 673 C C . ALA A 1 94 ? 0.138 -11.375 15.921 1.00 83.00 94 ALA A C 1
ATOM 675 O O . ALA A 1 94 ? 0.504 -11.775 17.029 1.00 83.00 94 ALA A O 1
ATOM 676 N N . GLY A 1 95 ? 0.159 -10.080 15.592 1.00 65.94 95 GLY A N 1
ATOM 677 C CA . GLY A 1 95 ? 0.837 -9.028 16.357 1.00 65.94 95 GLY A CA 1
ATOM 678 C C . GLY A 1 95 ? -0.059 -8.167 17.249 1.00 65.94 95 GLY A C 1
ATOM 679 O O . GLY A 1 95 ? 0.457 -7.451 18.105 1.00 65.94 95 GLY A O 1
ATOM 680 N N . PHE A 1 96 ? -1.383 -8.221 17.093 1.00 58.78 96 PHE A N 1
ATOM 681 C CA . PHE A 1 96 ? -2.295 -7.389 17.878 1.00 58.78 96 PHE A CA 1
ATOM 682 C C . PHE A 1 96 ? -2.520 -7.962 19.289 1.00 58.78 96 PHE A C 1
ATOM 684 O O . PHE A 1 96 ? -2.867 -9.138 19.458 1.00 58.78 96 PHE A O 1
ATOM 691 N N . PHE A 1 97 ? -2.312 -7.132 20.319 1.00 59.44 97 PHE A N 1
ATOM 692 C CA . PHE A 1 97 ? -2.374 -7.532 21.734 1.00 59.44 97 PHE A CA 1
ATOM 693 C C . PHE A 1 97 ? -3.806 -7.858 22.186 1.00 59.44 97 PHE A C 1
ATOM 695 O O . PHE A 1 97 ? -4.021 -8.827 22.913 1.00 59.44 97 PHE A O 1
ATOM 702 N N . ALA A 1 98 ? -4.799 -7.101 21.704 1.00 59.44 98 ALA A N 1
ATOM 703 C CA . ALA A 1 98 ? -6.209 -7.280 22.053 1.00 59.44 98 ALA A CA 1
ATOM 704 C C . ALA A 1 98 ? -6.985 -8.189 21.077 1.00 59.44 98 ALA A C 1
ATOM 706 O O . ALA A 1 98 ? -8.211 -8.255 21.151 1.00 59.44 98 ALA A O 1
ATOM 707 N N . ARG A 1 99 ? -6.298 -8.952 20.211 1.00 59.94 99 ARG A N 1
ATOM 708 C CA . ARG A 1 99 ? -6.920 -9.828 19.188 1.00 59.94 99 ARG A CA 1
ATOM 709 C C . ARG A 1 99 ? -7.906 -10.861 19.731 1.00 59.94 99 ARG A C 1
ATOM 711 O O . ARG A 1 99 ? -8.759 -11.351 19.001 1.00 59.94 99 ARG A O 1
ATOM 718 N N . SER A 1 100 ? -7.784 -11.208 21.011 1.00 60.19 100 SER A N 1
ATOM 719 C CA . SER A 1 100 ? -8.703 -12.114 21.704 1.00 60.19 100 SER A CA 1
ATOM 720 C C . SER A 1 100 ? -10.026 -11.451 22.109 1.00 60.19 100 SER A C 1
ATOM 722 O O . SER A 1 100 ? -10.946 -12.157 22.512 1.00 60.19 100 SER A O 1
ATOM 724 N N . ARG A 1 101 ? -10.129 -10.118 22.016 1.00 61.38 101 ARG A N 1
ATOM 725 C CA . ARG A 1 101 ? -11.306 -9.319 22.392 1.00 61.38 101 ARG A CA 1
ATOM 726 C C . ARG A 1 101 ? -11.934 -8.580 21.212 1.00 61.38 101 ARG A C 1
ATOM 728 O O . ARG A 1 101 ? -13.157 -8.522 21.148 1.00 61.38 101 ARG A O 1
ATOM 735 N N . HIS A 1 102 ? -11.128 -8.063 20.284 1.00 71.12 102 HIS A N 1
ATOM 736 C CA . HIS A 1 102 ? -11.605 -7.399 19.071 1.00 71.12 102 HIS A CA 1
ATOM 737 C C . HIS A 1 102 ? -10.664 -7.700 17.891 1.00 71.12 102 HIS A C 1
ATOM 739 O O . HIS A 1 102 ? -9.448 -7.701 18.065 1.00 71.12 102 HIS A O 1
ATOM 745 N N . ARG A 1 103 ? -11.201 -7.995 16.699 1.00 80.25 103 ARG A N 1
ATOM 746 C CA . ARG A 1 103 ? -10.397 -8.206 15.479 1.00 80.25 103 ARG A CA 1
ATOM 747 C C . ARG A 1 103 ? -10.599 -7.025 14.543 1.00 80.25 103 ARG A C 1
ATOM 749 O O . ARG A 1 103 ? -11.729 -6.767 14.143 1.00 80.25 103 ARG A O 1
ATOM 756 N N . VAL A 1 104 ? -9.501 -6.387 14.145 1.00 90.25 104 VAL A N 1
ATOM 757 C CA . VAL A 1 104 ? -9.522 -5.340 13.119 1.00 90.25 104 VAL A CA 1
ATOM 758 C C . VAL A 1 104 ? -9.896 -5.979 11.784 1.00 90.25 104 VAL A C 1
ATOM 760 O O . VAL A 1 104 ? -9.149 -6.810 11.265 1.00 90.25 104 VAL A O 1
ATOM 763 N N . ARG A 1 105 ? -11.042 -5.606 11.210 1.00 91.69 105 ARG A N 1
ATOM 764 C CA . ARG A 1 105 ? -11.402 -6.053 9.856 1.00 91.69 105 ARG A CA 1
ATOM 765 C C . ARG A 1 105 ? -10.627 -5.255 8.822 1.00 91.69 105 ARG A C 1
ATOM 767 O O . ARG A 1 105 ? -10.851 -4.054 8.693 1.00 91.69 105 ARG A O 1
ATOM 774 N N . VAL A 1 106 ? -9.755 -5.915 8.072 1.00 94.44 106 VAL A N 1
ATOM 775 C CA . VAL A 1 106 ? -9.051 -5.291 6.950 1.00 94.44 106 VAL A CA 1
ATOM 776 C C . VAL A 1 106 ? -9.827 -5.568 5.669 1.00 94.44 106 VAL A C 1
ATOM 778 O O . VAL A 1 106 ? -10.365 -6.653 5.481 1.00 94.44 106 VAL A O 1
ATOM 781 N N . GLN A 1 107 ? -9.923 -4.579 4.791 1.00 95.12 107 GLN A N 1
ATOM 782 C CA . GLN A 1 107 ? -10.589 -4.729 3.501 1.00 95.12 107 GLN A CA 1
ATOM 783 C C . GLN A 1 107 ? -9.982 -3.790 2.462 1.00 95.12 107 GLN A C 1
ATOM 785 O O . GLN A 1 107 ? -9.411 -2.755 2.799 1.00 95.12 107 GLN A O 1
ATOM 790 N N . LEU A 1 108 ? -10.145 -4.123 1.183 1.00 95.19 108 LEU A N 1
ATOM 791 C CA . LEU A 1 108 ? -9.985 -3.141 0.113 1.00 95.19 108 LEU A CA 1
ATOM 792 C C . LEU A 1 108 ? -11.231 -2.244 0.072 1.00 95.19 108 LEU A C 1
ATOM 794 O O . LEU A 1 108 ? -12.349 -2.710 0.300 1.00 95.19 108 LEU A O 1
ATOM 798 N N . SER A 1 109 ? -11.046 -0.957 -0.212 1.00 91.38 109 SER A N 1
ATOM 799 C CA . SER A 1 109 ? -12.162 -0.029 -0.423 1.00 91.38 109 SER A CA 1
ATOM 800 C C . SER A 1 109 ? -13.051 -0.493 -1.579 1.00 91.38 109 SER A C 1
ATOM 802 O O . SER A 1 109 ? -12.553 -0.973 -2.591 1.00 91.38 109 SER A O 1
ATOM 804 N N . ALA A 1 110 ? -14.367 -0.283 -1.481 1.00 84.44 110 ALA A N 1
ATOM 805 C CA . ALA A 1 110 ? -15.282 -0.521 -2.603 1.00 84.44 110 ALA A CA 1
ATOM 806 C C . ALA A 1 110 ? -14.986 0.393 -3.812 1.00 84.44 110 ALA A C 1
ATOM 808 O O . ALA A 1 110 ? -15.291 0.044 -4.948 1.00 84.44 110 ALA A O 1
ATOM 809 N N . HIS A 1 111 ? -14.357 1.545 -3.561 1.00 82.75 111 HIS A N 1
ATOM 810 C CA . HIS A 1 111 ? -13.922 2.509 -4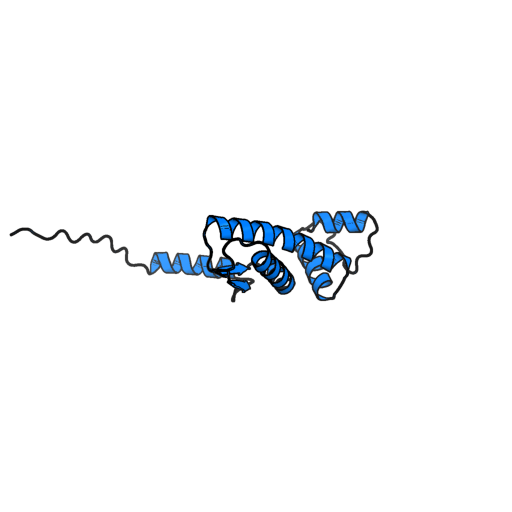.568 1.00 82.7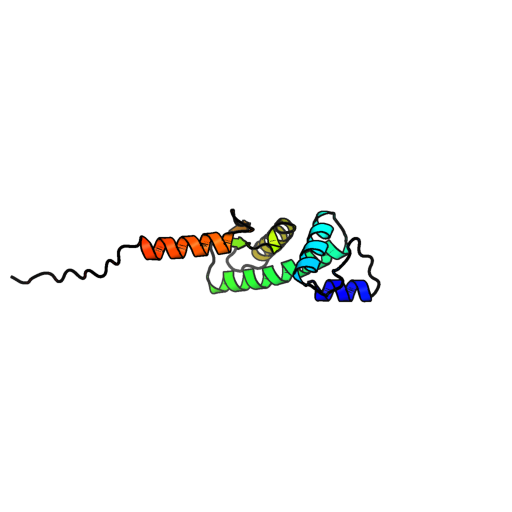5 111 HIS A CA 1
ATOM 811 C C . HIS A 1 111 ? -12.403 2.681 -4.481 1.00 82.75 111 HIS A C 1
ATOM 813 O O . HIS A 1 111 ? -11.929 3.749 -4.108 1.00 82.75 111 HIS A O 1
ATOM 819 N N . VAL A 1 112 ? -11.627 1.617 -4.729 1.00 80.50 112 VAL A N 1
ATOM 820 C CA . VAL A 1 112 ? -10.158 1.626 -4.544 1.00 80.50 112 VAL A CA 1
ATOM 821 C C . VAL A 1 112 ? -9.494 2.819 -5.239 1.00 80.50 112 VAL A C 1
ATOM 823 O O . VAL A 1 112 ? -8.765 3.555 -4.576 1.00 80.50 112 VAL A O 1
ATOM 826 N N . ALA A 1 113 ? -9.788 3.034 -6.523 1.00 85.31 113 ALA A N 1
ATOM 827 C CA . ALA A 1 113 ? -9.215 4.108 -7.337 1.00 85.31 113 ALA A CA 1
ATOM 828 C C . ALA A 1 113 ? -9.675 5.505 -6.885 1.00 85.31 113 ALA A C 1
ATOM 830 O O . ALA A 1 113 ? -8.877 6.428 -6.728 1.00 85.31 113 ALA A O 1
ATOM 831 N N . ASP A 1 114 ? -10.976 5.635 -6.615 1.00 86.94 114 ASP A N 1
ATOM 832 C CA . ASP A 1 114 ? -11.648 6.931 -6.507 1.00 86.94 114 ASP A CA 1
ATOM 833 C C . ASP A 1 114 ? -11.972 7.344 -5.068 1.00 86.94 114 ASP A C 1
ATOM 835 O O . ASP A 1 114 ? -12.608 8.375 -4.859 1.00 86.94 114 ASP A O 1
ATOM 839 N N . ALA A 1 115 ? -11.555 6.577 -4.055 1.00 89.94 115 ALA A N 1
ATOM 840 C CA . ALA A 1 115 ? -11.925 6.816 -2.656 1.00 89.94 115 ALA A CA 1
ATOM 841 C C . ALA A 1 115 ? -11.676 8.267 -2.211 1.00 89.94 115 ALA A C 1
ATOM 843 O O . ALA A 1 115 ? -12.510 8.855 -1.523 1.00 89.94 115 ALA A O 1
ATOM 844 N N . ALA A 1 116 ? -10.556 8.859 -2.638 1.00 89.19 116 ALA A N 1
ATOM 845 C CA . ALA A 1 116 ? -10.227 10.249 -2.339 1.00 89.19 116 ALA A CA 1
ATOM 846 C C . ALA A 1 116 ? -11.184 11.240 -3.029 1.00 89.19 116 ALA A C 1
ATOM 848 O O . ALA A 1 116 ? -11.638 12.193 -2.396 1.00 89.19 116 ALA A O 1
ATOM 849 N N . ALA A 1 117 ? -11.530 11.003 -4.298 1.00 92.12 117 ALA A N 1
ATOM 850 C CA . ALA A 1 117 ? -12.451 11.849 -5.055 1.00 92.12 117 ALA A CA 1
ATOM 851 C C . ALA A 1 117 ? -13.883 11.753 -4.507 1.00 92.12 117 ALA A C 1
ATOM 853 O O . ALA A 1 117 ? -14.528 12.776 -4.278 1.00 92.12 117 ALA A O 1
ATOM 854 N N . VAL A 1 118 ? -14.349 10.534 -4.218 1.00 91.12 118 VAL A N 1
ATOM 855 C CA . VAL A 1 118 ? -15.652 10.277 -3.589 1.00 91.12 118 VAL A CA 1
ATOM 856 C C . VAL A 1 118 ? -15.723 10.939 -2.212 1.00 91.12 118 VAL A C 1
ATOM 858 O O . VAL A 1 118 ? -16.702 11.619 -1.915 1.00 91.12 118 VAL A O 1
ATOM 861 N N . GLY A 1 119 ? -14.676 10.805 -1.391 1.00 90.38 119 GLY A N 1
ATOM 862 C CA . GLY A 1 119 ? -14.593 11.463 -0.087 1.00 90.38 119 GLY A CA 1
ATOM 863 C C . GLY A 1 119 ? -14.640 12.990 -0.193 1.00 90.38 119 GLY A C 1
ATOM 864 O O . GLY A 1 119 ? -15.390 13.634 0.537 1.00 90.38 119 GLY A O 1
ATOM 865 N N . GLY A 1 120 ? -13.906 13.573 -1.145 1.00 94.19 120 GLY A N 1
ATOM 866 C CA . GLY A 1 120 ? -13.940 15.013 -1.413 1.00 94.19 120 GLY A CA 1
ATOM 867 C C . GLY A 1 120 ? -15.324 15.503 -1.847 1.00 94.19 120 GLY A C 1
ATOM 868 O O . GLY A 1 120 ? -15.836 16.475 -1.292 1.00 94.19 120 GLY A O 1
ATOM 869 N N . ALA A 1 121 ? -15.971 14.798 -2.778 1.00 94.44 121 ALA A N 1
ATOM 870 C CA . ALA A 1 121 ? -17.331 15.113 -3.210 1.00 94.44 121 ALA A CA 1
ATOM 871 C C . ALA A 1 121 ? -18.338 15.000 -2.054 1.00 94.44 121 ALA A C 1
ATOM 873 O O . ALA A 1 121 ? -19.196 15.868 -1.895 1.00 94.44 121 ALA A O 1
ATOM 874 N N . ALA A 1 122 ? -18.203 13.975 -1.208 1.00 93.25 122 ALA A N 1
ATOM 875 C CA . ALA A 1 122 ? -19.042 13.800 -0.029 1.00 93.25 122 ALA A CA 1
ATOM 876 C C . ALA A 1 122 ? -18.884 14.953 0.976 1.00 93.25 122 ALA A C 1
ATOM 878 O O . ALA A 1 122 ? -19.881 15.393 1.543 1.00 93.25 122 ALA A O 1
ATOM 879 N N . LEU A 1 123 ? -17.670 15.484 1.165 1.00 94.00 123 LEU A N 1
ATOM 880 C CA . LEU A 1 123 ? -17.440 16.653 2.022 1.00 94.00 123 LEU A CA 1
ATOM 881 C C . LEU A 1 123 ? -18.079 17.927 1.456 1.00 94.00 123 LEU A C 1
ATOM 883 O O . LEU A 1 123 ? -18.699 18.670 2.213 1.00 94.00 123 LEU A O 1
ATOM 887 N N . VAL A 1 124 ? -17.988 18.164 0.143 1.00 95.06 124 VAL A N 1
ATOM 888 C CA . VAL A 1 124 ? -18.674 19.298 -0.507 1.00 95.06 124 VAL A CA 1
ATOM 889 C C . VAL A 1 124 ? -20.189 19.174 -0.334 1.00 95.06 124 VAL A C 1
ATOM 891 O O . V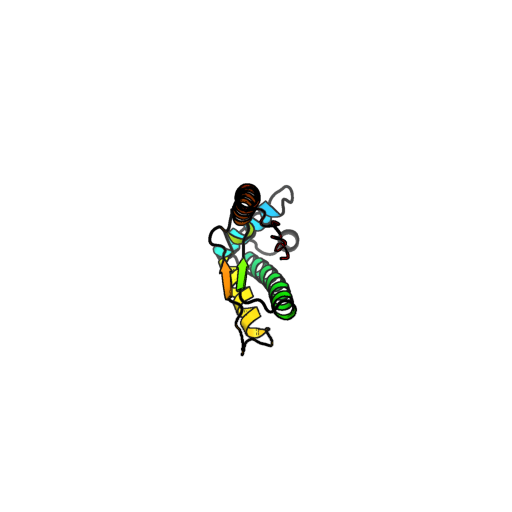AL A 1 124 ? -20.845 20.119 0.095 1.00 95.06 124 VAL A O 1
ATOM 894 N N . LEU A 1 125 ? -20.750 17.986 -0.580 1.00 92.94 125 LEU A N 1
ATOM 895 C CA . LEU A 1 125 ? -22.176 17.727 -0.362 1.00 92.94 125 LEU A CA 1
ATOM 896 C C . LEU A 1 125 ? -22.575 17.919 1.103 1.00 92.94 125 LEU A C 1
ATOM 898 O O . LEU A 1 125 ? -23.613 18.511 1.377 1.00 92.94 125 LEU A O 1
ATOM 902 N N . GLN A 1 126 ? -21.754 17.459 2.050 1.00 90.62 126 GLN A N 1
ATOM 903 C CA . GLN A 1 126 ? -21.994 17.683 3.472 1.00 90.62 126 GLN A CA 1
ATOM 904 C C . GLN A 1 126 ? -22.035 19.182 3.788 1.00 90.62 126 GLN A C 1
ATOM 906 O O . GLN A 1 126 ? -22.912 19.610 4.530 1.00 90.62 126 GLN A O 1
ATOM 911 N N . GLN A 1 127 ? -21.143 19.995 3.228 1.00 89.38 127 GLN A N 1
ATOM 912 C CA . GLN A 1 127 ? -21.133 21.441 3.473 1.00 89.38 127 GLN A CA 1
ATOM 913 C C . GLN A 1 127 ? -22.398 22.139 2.961 1.00 89.38 127 GLN A C 1
ATOM 915 O O . GLN A 1 127 ? -22.933 22.998 3.661 1.00 89.38 127 GLN A O 1
ATOM 920 N N . GLU A 1 128 ? -22.892 21.743 1.789 1.00 88.75 128 GLU A N 1
ATOM 921 C CA . GLU A 1 128 ? -24.082 22.340 1.171 1.00 88.75 128 GLU A CA 1
ATOM 922 C C . GLU A 1 128 ? -25.398 21.833 1.785 1.00 88.75 128 GLU A C 1
ATOM 924 O O . GLU A 1 128 ? -26.388 22.562 1.839 1.00 88.75 128 GLU A O 1
ATOM 929 N N . LEU A 1 129 ? -25.424 20.581 2.256 1.00 84.06 129 LEU A N 1
ATOM 930 C CA . LEU A 1 129 ? -26.655 19.896 2.666 1.00 84.06 129 LEU A CA 1
ATOM 931 C C . LEU A 1 129 ? -26.795 19.702 4.180 1.00 84.06 129 LEU A C 1
ATOM 933 O O . LEU A 1 129 ? -27.850 19.258 4.632 1.00 84.06 129 LEU A O 1
ATOM 937 N N . SER A 1 130 ? -25.776 20.027 4.984 1.00 77.12 130 SER A N 1
ATOM 938 C CA . SER A 1 130 ? -25.894 19.967 6.447 1.00 77.12 130 SER A CA 1
ATOM 939 C C . SER A 1 130 ? -26.581 21.228 6.976 1.00 77.12 130 SER A C 1
ATOM 941 O O . SER A 1 130 ? -25.985 22.308 6.921 1.00 77.12 130 SER A O 1
ATOM 943 N N . PRO A 1 131 ? -27.792 21.144 7.558 1.00 63.81 131 PRO A N 1
ATOM 944 C CA . PRO A 1 131 ? -28.347 22.279 8.277 1.00 63.81 131 PRO A CA 1
ATOM 945 C C . PRO A 1 131 ? -27.428 22.606 9.460 1.00 63.81 131 PRO A C 1
ATOM 947 O O . PRO A 1 131 ? -27.181 21.763 10.323 1.00 63.81 131 PRO A O 1
ATOM 950 N N . ARG A 1 132 ? -26.908 23.840 9.522 1.00 60.84 132 ARG A N 1
ATOM 951 C CA . ARG A 1 132 ? -26.240 24.349 10.728 1.00 60.84 132 ARG A CA 1
ATOM 952 C C . ARG A 1 132 ? -27.283 24.473 11.836 1.00 60.84 132 ARG A C 1
ATOM 954 O O . ARG A 1 132 ? -27.849 25.545 12.036 1.00 60.84 132 ARG A O 1
ATOM 961 N N . THR A 1 133 ? -27.527 23.409 12.591 1.00 56.84 133 THR A N 1
ATOM 962 C CA . THR A 1 133 ? -28.297 23.503 13.835 1.00 56.84 133 THR A CA 1
ATOM 963 C C . THR A 1 133 ? -27.400 24.085 14.927 1.00 56.84 133 THR A C 1
ATOM 965 O O . THR A 1 133 ? -26.961 23.400 15.841 1.00 56.84 133 THR A O 1
ATOM 968 N N . LEU A 1 134 ? -27.116 25.381 14.819 1.00 53.81 134 LEU A N 1
ATOM 969 C CA . LEU A 1 134 ? -26.729 26.235 15.943 1.00 53.81 134 LEU A CA 1
ATOM 970 C C . LEU A 1 134 ? -27.867 27.231 16.195 1.00 53.81 134 LEU A C 1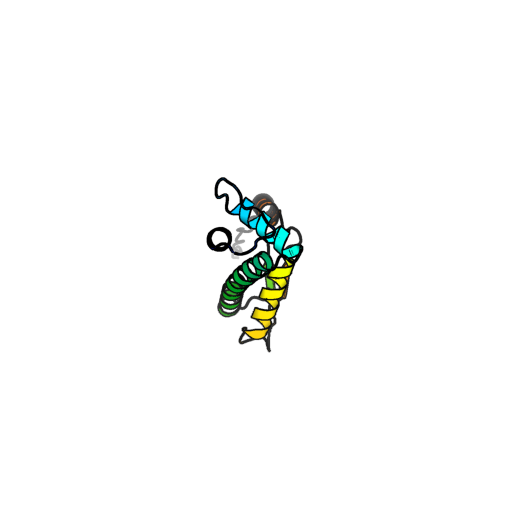
ATOM 972 O O . LEU A 1 134 ? -27.677 28.437 16.276 1.00 53.81 134 LEU A O 1
ATOM 976 N N . GLY A 1 135 ? -29.085 26.701 16.287 1.00 54.47 135 GLY A N 1
ATOM 977 C CA . GLY A 1 135 ? -30.199 27.383 16.924 1.00 54.47 135 GLY A CA 1
ATOM 978 C C . GLY A 1 135 ? -30.263 26.919 18.370 1.00 54.47 135 GLY A C 1
ATOM 979 O O . GLY A 1 135 ? -31.001 25.988 18.678 1.00 54.47 135 GLY A O 1
ATOM 980 N N . LEU A 1 136 ? -29.465 27.527 19.252 1.00 54.59 136 LEU A N 1
ATOM 981 C CA . LEU A 1 136 ? -29.742 27.456 20.684 1.00 54.59 136 LEU A CA 1
ATOM 982 C C . LEU A 1 136 ? -31.092 28.144 20.900 1.00 54.59 136 LEU A C 1
ATOM 984 O O . LEU A 1 136 ? -31.184 29.369 20.873 1.00 54.59 136 LEU A O 1
ATOM 988 N N . VAL A 1 137 ? -32.152 27.354 21.054 1.00 63.50 137 VAL A N 1
ATOM 989 C CA . VAL A 1 137 ? -33.439 27.861 21.526 1.00 63.50 137 VAL A CA 1
ATOM 990 C C . VAL A 1 137 ? -33.265 28.153 23.010 1.00 63.50 137 VAL A C 1
ATOM 992 O O . VAL A 1 137 ? -33.274 27.246 23.839 1.00 63.50 137 VAL A O 1
ATOM 995 N N . THR A 1 138 ? -33.052 29.420 23.347 1.00 59.91 138 THR A N 1
ATOM 996 C CA . THR A 1 138 ? -33.119 29.891 24.730 1.00 59.91 138 THR A CA 1
ATOM 997 C C . THR A 1 138 ? -34.587 29.839 25.164 1.00 59.91 138 THR A C 1
ATOM 999 O O . THR A 1 138 ? -35.406 30.518 24.541 1.00 59.91 138 THR A O 1
ATOM 1002 N N . PRO A 1 139 ? -34.975 29.051 26.183 1.00 59.28 139 PRO A N 1
ATOM 1003 C CA . PRO A 1 139 ? -36.350 29.068 26.661 1.00 59.28 139 PRO A CA 1
ATOM 1004 C C . PRO A 1 139 ? -36.654 30.429 27.300 1.00 59.28 139 PRO A C 1
ATOM 1006 O O . PRO A 1 139 ? -35.909 30.906 28.161 1.00 59.28 139 PRO A O 1
ATOM 1009 N N . ALA A 1 140 ? -37.738 31.062 26.848 1.00 61.12 140 ALA A N 1
ATOM 1010 C CA . ALA A 1 140 ? -38.286 32.258 27.472 1.00 61.12 140 ALA A CA 1
ATOM 1011 C C . ALA A 1 140 ? -38.777 31.912 28.887 1.00 61.12 140 ALA A C 1
ATOM 1013 O O . ALA A 1 140 ? -39.411 30.878 29.097 1.00 61.12 140 ALA A O 1
ATOM 1014 N N . ARG A 1 141 ? -38.416 32.763 29.850 1.00 57.09 141 ARG A N 1
ATOM 1015 C CA . ARG A 1 141 ? -38.861 32.690 31.243 1.00 57.09 141 ARG A CA 1
ATOM 1016 C C . ARG A 1 141 ? -40.214 33.383 31.357 1.00 57.09 141 ARG A C 1
ATOM 1018 O O . ARG A 1 141 ? -40.274 34.552 30.989 1.00 57.09 141 ARG A O 1
ATOM 1025 N N . ASP A 1 142 ? -41.184 32.690 31.943 1.00 60.78 142 ASP A N 1
ATOM 1026 C CA . ASP A 1 142 ? -42.325 33.272 32.658 1.00 60.78 142 ASP A CA 1
ATOM 1027 C C . ASP A 1 142 ? -42.309 32.749 34.101 1.00 60.78 142 ASP A C 1
ATOM 1029 O O . ASP A 1 142 ? -42.065 31.529 34.281 1.00 60.78 142 ASP A O 1
#

Secondary structure (DSSP, 8-state):
-HHHHHHHHHTT---SS---TT--HHHHHHHHHHHHHTT-HHHHHHHHHHHHHHHHHHHHHHHHH--SEEEE-STTHHHHHHHHHHHHHHHHHHH-TTTTT---EEEE-TTTTTHHHHHHHHHHHHHHH--------PPPP-

Organism: NCBI:txid28447

InterPro domains:
  IPR000600 ROK family [PF00480] (30-126)
  IPR043129 ATPase, nucleotide binding domain [SSF53067] (25-132)

Sequence (142 aa):
MAARARQAVDQGREAGFALSADADPFADFAAVSAAAVKGDALAVELVTESAEHLADAAIALANLLDLDSLSLAGPSFETAGSLYLQVVERRLDAGFFARSRHRVRVQLSAHVADAAAVGGAALVLQQELSPRTLGLVTPARD